Protein AF-A0A1V3IZK4-F1 (afdb_monomer_lite)

Organism: NCBI:txid1908263

Structure (mmCIF, N/CA/C/O backbone):
data_AF-A0A1V3IZK4-F1
#
_entry.id   AF-A0A1V3IZK4-F1
#
loop_
_atom_site.group_PDB
_atom_site.id
_atom_site.type_symbol
_atom_site.label_atom_id
_atom_site.label_alt_id
_atom_site.label_comp_id
_atom_site.label_asym_id
_atom_site.label_entity_id
_atom_site.label_seq_id
_atom_site.pdbx_PDB_ins_code
_atom_site.Cartn_x
_atom_site.Cartn_y
_atom_site.Cartn_z
_atom_site.occupancy
_atom_site.B_iso_or_equiv
_atom_site.auth_seq_id
_atom_site.auth_comp_id
_atom_site.auth_asym_id
_atom_site.auth_atom_id
_atom_site.pdbx_PDB_model_num
ATOM 1 N N . MET A 1 1 ? -5.338 -9.755 -71.623 1.00 40.00 1 MET A N 1
ATOM 2 C CA . MET A 1 1 ? -4.695 -8.478 -71.251 1.00 40.00 1 MET A CA 1
ATOM 3 C C . MET A 1 1 ? -3.927 -8.719 -69.964 1.00 40.00 1 MET A C 1
ATOM 5 O O . MET A 1 1 ? -4.535 -8.747 -68.907 1.00 40.00 1 MET A O 1
ATOM 9 N N . ASN A 1 2 ? -2.635 -9.034 -70.073 1.00 42.34 2 ASN A N 1
ATOM 10 C CA . ASN A 1 2 ? -1.772 -9.335 -68.930 1.00 42.34 2 ASN A CA 1
ATOM 11 C C . ASN A 1 2 ? -0.844 -8.130 -68.736 1.00 42.34 2 ASN A C 1
ATOM 13 O O . ASN A 1 2 ? 0.129 -7.985 -69.471 1.00 42.34 2 ASN A O 1
ATOM 17 N N . ASN A 1 3 ? -1.176 -7.242 -67.798 1.00 45.06 3 ASN A N 1
ATOM 18 C CA . ASN A 1 3 ? -0.281 -6.158 -67.398 1.00 45.06 3 ASN A CA 1
ATOM 19 C C . ASN A 1 3 ? 0.796 -6.745 -66.480 1.00 45.06 3 ASN A C 1
ATOM 21 O O . ASN A 1 3 ? 0.637 -6.797 -65.263 1.00 45.06 3 ASN A O 1
ATOM 25 N N . GLY A 1 4 ? 1.873 -7.243 -67.087 1.00 47.69 4 GLY A N 1
ATOM 26 C CA . GLY A 1 4 ? 3.086 -7.606 -66.368 1.00 47.69 4 GLY A CA 1
ATOM 27 C C . GLY A 1 4 ? 3.775 -6.337 -65.884 1.00 47.69 4 GLY A C 1
ATOM 28 O O . GLY A 1 4 ? 4.361 -5.612 -66.682 1.00 47.69 4 GLY A O 1
ATOM 29 N N . TYR A 1 5 ? 3.685 -6.052 -64.587 1.00 59.59 5 TYR A N 1
ATOM 30 C CA . TYR A 1 5 ? 4.496 -5.019 -63.954 1.00 59.59 5 TYR A CA 1
ATOM 31 C C . TYR A 1 5 ? 5.963 -5.456 -64.025 1.00 59.59 5 TYR A C 1
ATOM 33 O O . TYR A 1 5 ? 6.381 -6.382 -63.331 1.00 59.59 5 TYR A O 1
ATOM 41 N N . ILE A 1 6 ? 6.734 -4.820 -64.904 1.00 57.97 6 ILE A N 1
ATOM 42 C CA . ILE A 1 6 ? 8.183 -4.997 -64.971 1.00 57.97 6 ILE A CA 1
ATOM 43 C C . ILE A 1 6 ? 8.755 -4.244 -63.771 1.00 57.97 6 ILE A C 1
ATOM 45 O O . ILE A 1 6 ? 8.701 -3.019 -63.706 1.00 57.97 6 ILE A O 1
ATOM 49 N N . PHE A 1 7 ? 9.237 -4.990 -62.782 1.00 62.00 7 PHE A N 1
ATOM 50 C CA . PHE A 1 7 ? 9.922 -4.440 -61.620 1.00 62.00 7 PHE A CA 1
ATOM 51 C C . PHE A 1 7 ? 11.281 -3.887 -62.072 1.00 62.00 7 PHE A C 1
ATOM 53 O O . PHE A 1 7 ? 12.221 -4.649 -62.307 1.00 62.00 7 PHE A O 1
ATOM 60 N N . GLU A 1 8 ? 11.376 -2.569 -62.254 1.00 65.69 8 GLU A N 1
ATOM 61 C CA . GLU A 1 8 ? 12.635 -1.907 -62.591 1.00 65.69 8 GLU A CA 1
ATOM 62 C C . GLU A 1 8 ? 13.605 -1.973 -61.405 1.00 65.69 8 GLU A C 1
ATOM 64 O O . GLU A 1 8 ? 13.341 -1.487 -60.303 1.00 65.69 8 GLU A O 1
ATOM 69 N N . TRP A 1 9 ? 14.750 -2.610 -61.636 1.00 61.56 9 TRP A N 1
ATOM 70 C CA . TRP A 1 9 ? 15.767 -2.858 -60.623 1.00 61.56 9 TRP A CA 1
ATOM 71 C C . TRP A 1 9 ? 16.609 -1.594 -60.406 1.00 61.56 9 TRP A C 1
ATOM 73 O O . TRP A 1 9 ? 17.594 -1.367 -61.105 1.00 61.56 9 TRP A O 1
ATOM 83 N N . ASN A 1 10 ? 16.230 -0.752 -59.440 1.00 77.56 10 ASN A N 1
ATOM 84 C CA . ASN A 1 10 ? 17.061 0.377 -59.017 1.00 77.56 10 ASN A CA 1
ATOM 85 C C . ASN A 1 10 ? 17.920 -0.032 -57.801 1.00 77.56 10 ASN A C 1
ATOM 87 O O . ASN A 1 10 ? 17.400 -0.102 -56.681 1.00 77.56 10 ASN A O 1
ATOM 91 N N . PRO A 1 11 ? 19.225 -0.315 -57.985 1.00 75.19 11 PRO A N 1
ATOM 92 C CA . PRO A 1 11 ? 20.076 -0.850 -56.923 1.00 75.19 11 PRO A CA 1
ATOM 93 C C . PRO A 1 11 ? 20.157 0.095 -55.718 1.00 75.19 11 PRO A C 1
ATOM 95 O O . PRO A 1 11 ? 20.110 -0.363 -54.580 1.00 75.19 11 PRO A O 1
ATOM 98 N N . SER A 1 12 ? 20.183 1.410 -55.945 1.00 76.12 12 SER A N 1
ATOM 99 C CA . SER A 1 12 ? 20.260 2.425 -54.889 1.00 76.12 12 SER A CA 1
ATOM 100 C C . SER A 1 12 ? 19.027 2.422 -53.982 1.00 76.12 12 SER A C 1
ATOM 102 O O . SER A 1 12 ? 19.155 2.520 -52.763 1.00 76.12 12 SER A O 1
ATOM 104 N N . VAL A 1 13 ? 17.834 2.260 -54.565 1.00 83.25 13 VAL A N 1
ATOM 105 C CA . VAL A 1 13 ? 16.571 2.178 -53.813 1.00 83.25 13 VAL A CA 1
ATOM 106 C C . VAL A 1 13 ? 16.543 0.899 -52.977 1.00 83.25 13 VAL A C 1
ATOM 108 O O . VAL A 1 13 ? 16.237 0.959 -51.790 1.00 83.25 13 VAL A O 1
ATOM 111 N N . ASN A 1 14 ? 16.974 -0.232 -53.544 1.00 84.19 14 ASN A N 1
ATOM 112 C CA . ASN A 1 14 ? 17.029 -1.510 -52.832 1.00 84.19 14 ASN A CA 1
ATOM 113 C C . ASN A 1 14 ? 17.999 -1.485 -51.639 1.00 84.19 14 ASN A C 1
ATOM 115 O O . ASN A 1 14 ? 17.658 -1.996 -50.573 1.00 84.19 14 ASN A O 1
ATOM 119 N N . TYR A 1 15 ? 19.175 -0.856 -51.771 1.00 89.88 15 TYR A N 1
ATOM 120 C CA . TYR A 1 15 ? 20.112 -0.702 -50.650 1.00 89.88 15 TYR A CA 1
ATOM 121 C C . TYR A 1 15 ? 19.519 0.131 -49.510 1.00 89.88 15 TYR A C 1
ATOM 123 O O . TYR A 1 15 ? 19.624 -0.257 -48.346 1.00 89.88 15 TYR A O 1
ATOM 131 N N . ILE A 1 16 ? 18.852 1.242 -49.834 1.00 90.94 16 ILE A N 1
ATOM 132 C CA . ILE A 1 16 ? 18.185 2.090 -48.838 1.00 90.94 16 ILE A CA 1
ATOM 133 C C . ILE A 1 16 ? 17.070 1.308 -48.137 1.00 90.94 16 ILE A C 1
ATOM 135 O O . ILE A 1 16 ? 16.998 1.303 -46.908 1.00 90.94 16 ILE A O 1
ATOM 139 N N . THR A 1 17 ? 16.236 0.592 -48.894 1.00 90.38 17 THR A N 1
ATOM 140 C CA . THR A 1 17 ? 15.165 -0.242 -48.338 1.00 90.38 17 THR A CA 1
ATOM 141 C C . THR A 1 17 ? 15.714 -1.332 -47.418 1.00 90.38 17 THR A C 1
ATOM 143 O O . THR A 1 17 ? 15.156 -1.561 -46.348 1.00 90.38 17 THR A O 1
ATOM 146 N N . LEU A 1 18 ? 16.837 -1.961 -47.769 1.00 92.56 18 LEU A N 1
ATOM 147 C CA . LEU A 1 18 ? 17.457 -3.013 -46.963 1.00 92.56 18 LEU A CA 1
ATOM 148 C C . LEU A 1 18 ? 18.044 -2.462 -45.653 1.00 92.56 18 LEU A C 1
ATOM 150 O O . LEU A 1 18 ? 17.867 -3.075 -44.599 1.00 92.56 18 LEU A O 1
ATOM 154 N N . ILE A 1 19 ? 18.662 -1.275 -45.686 1.00 94.06 19 ILE A N 1
ATOM 155 C CA . ILE A 1 19 ? 19.121 -0.563 -44.481 1.00 94.06 19 ILE A CA 1
ATOM 156 C C . ILE A 1 19 ? 17.935 -0.223 -43.573 1.00 94.06 19 ILE A C 1
ATOM 158 O O . ILE A 1 19 ? 17.992 -0.488 -42.374 1.00 94.06 19 ILE A O 1
ATOM 162 N N . ILE A 1 20 ? 16.846 0.311 -44.133 1.00 94.31 20 ILE A N 1
ATOM 163 C CA . ILE A 1 20 ? 15.640 0.667 -43.372 1.00 94.31 20 ILE A CA 1
ATOM 164 C C . ILE A 1 20 ? 15.013 -0.574 -42.732 1.00 94.31 20 ILE A C 1
ATOM 166 O O . ILE A 1 20 ? 14.709 -0.557 -41.542 1.00 94.31 20 ILE A O 1
ATOM 170 N N . ILE A 1 21 ? 14.862 -1.666 -43.486 1.00 94.69 21 ILE A N 1
ATOM 171 C CA . ILE A 1 21 ? 14.324 -2.930 -42.966 1.00 94.69 21 ILE A CA 1
ATOM 172 C C . ILE A 1 21 ? 15.222 -3.482 -41.856 1.00 94.69 21 ILE A C 1
ATOM 174 O O . ILE A 1 21 ? 14.714 -3.915 -40.827 1.00 94.69 21 ILE A O 1
ATOM 178 N N . SER A 1 22 ? 16.544 -3.411 -42.014 1.00 92.75 22 SER A N 1
ATOM 179 C CA . SER A 1 22 ? 17.496 -3.865 -40.991 1.00 92.75 22 SER A CA 1
ATOM 180 C C . SER A 1 22 ? 17.403 -3.023 -39.715 1.00 92.75 22 SER A C 1
ATOM 182 O O . SER A 1 22 ? 17.421 -3.563 -38.611 1.00 92.75 22 SER A O 1
ATOM 184 N N . LEU A 1 23 ? 17.236 -1.704 -39.854 1.00 92.12 23 LEU A N 1
ATOM 185 C CA . LEU A 1 23 ? 17.057 -0.786 -38.731 1.00 92.12 23 LEU A CA 1
ATOM 186 C C . LEU A 1 23 ? 15.730 -1.041 -37.999 1.00 92.12 23 LEU A C 1
ATOM 188 O O . LEU A 1 23 ? 15.693 -1.070 -36.770 1.00 92.12 23 LEU A O 1
ATOM 192 N N . LEU A 1 24 ? 14.648 -1.274 -38.746 1.00 91.00 24 LEU A N 1
ATOM 193 C CA . LEU A 1 24 ? 13.341 -1.624 -38.191 1.00 91.00 24 LEU A CA 1
ATOM 194 C C . LEU A 1 24 ? 13.390 -2.971 -37.467 1.00 91.00 24 LEU A C 1
ATOM 196 O O . LEU A 1 24 ? 12.919 -3.068 -36.338 1.00 91.00 24 LEU A O 1
ATOM 200 N N . LEU A 1 25 ? 14.013 -3.989 -38.066 1.00 90.94 25 LEU A N 1
ATOM 201 C CA . LEU A 1 25 ? 14.205 -5.294 -37.433 1.00 90.94 25 LEU A CA 1
ATOM 202 C C . LEU A 1 25 ? 15.029 -5.184 -36.152 1.00 90.94 25 LEU A C 1
ATOM 204 O O . LEU A 1 25 ? 14.682 -5.825 -35.166 1.00 90.94 25 LEU A O 1
ATOM 208 N N . PHE A 1 26 ? 16.070 -4.352 -36.124 1.00 88.56 26 PHE A N 1
ATOM 209 C CA . PHE A 1 26 ? 16.822 -4.069 -34.902 1.00 88.56 26 PHE A CA 1
ATOM 210 C C . PHE A 1 26 ? 15.944 -3.416 -33.823 1.00 88.56 26 PHE A C 1
ATOM 212 O O . PHE A 1 26 ? 15.953 -3.858 -32.674 1.00 88.56 26 PHE A O 1
ATOM 219 N N . LEU A 1 27 ? 15.143 -2.408 -34.183 1.00 85.25 27 LEU A N 1
ATOM 220 C CA . LEU A 1 27 ? 14.235 -1.732 -33.250 1.00 85.25 27 LEU A CA 1
ATOM 221 C C . LEU A 1 27 ? 13.160 -2.679 -32.694 1.00 85.25 27 LEU A C 1
ATOM 223 O O . LEU A 1 27 ? 12.912 -2.660 -31.490 1.00 85.25 27 LEU A O 1
ATOM 227 N N . PHE A 1 28 ? 12.577 -3.540 -33.534 1.00 84.25 28 PHE A N 1
ATOM 228 C CA . PHE A 1 28 ? 11.590 -4.539 -33.114 1.00 84.25 28 PHE A CA 1
ATOM 229 C C . PHE A 1 28 ? 12.214 -5.695 -32.322 1.00 84.25 28 PHE A C 1
ATOM 231 O O . PHE A 1 28 ? 11.617 -6.154 -31.352 1.00 84.25 28 PHE A O 1
ATOM 238 N N . SER A 1 29 ? 13.430 -6.130 -32.671 1.00 83.31 29 SER A N 1
ATOM 239 C CA . SER A 1 29 ? 14.155 -7.188 -31.945 1.00 83.31 29 SER A CA 1
ATOM 240 C C . SER A 1 29 ? 14.603 -6.731 -30.559 1.00 83.31 29 SER A C 1
ATOM 242 O O . SER A 1 29 ? 14.674 -7.535 -29.635 1.00 83.31 29 SER A O 1
ATOM 244 N N . ARG A 1 30 ? 14.861 -5.427 -30.382 1.00 79.06 30 ARG A N 1
ATOM 245 C CA . ARG A 1 30 ? 15.096 -4.825 -29.062 1.00 79.06 30 ARG A CA 1
ATOM 246 C C . ARG A 1 30 ? 13.857 -4.911 -28.154 1.00 79.06 30 ARG A C 1
ATOM 248 O O . ARG A 1 30 ? 13.971 -4.739 -26.942 1.00 79.06 30 ARG A O 1
ATOM 255 N N . GLY A 1 31 ? 12.679 -5.174 -28.723 1.00 72.56 31 GLY A N 1
ATOM 256 C CA . GLY A 1 31 ? 11.420 -5.300 -28.004 1.00 72.56 31 GLY A CA 1
ATOM 257 C C . GLY A 1 31 ? 10.903 -3.938 -27.558 1.00 72.56 31 GLY A C 1
ATOM 258 O O . GLY A 1 31 ? 10.187 -3.268 -28.296 1.00 72.56 31 GLY A O 1
ATOM 259 N N . THR A 1 32 ? 11.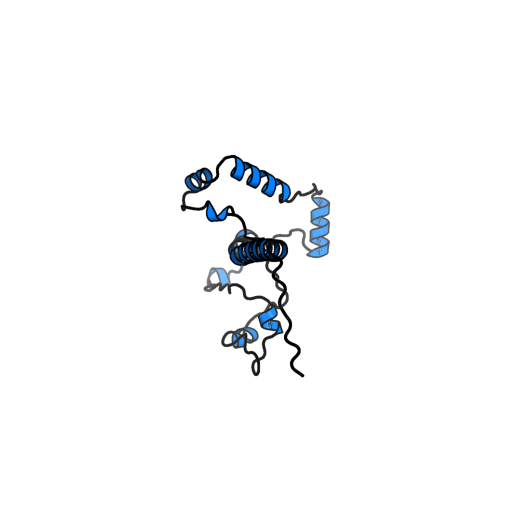267 -3.509 -26.350 1.00 71.44 32 THR A N 1
ATOM 260 C CA . THR A 1 32 ? 10.794 -2.241 -25.786 1.00 71.44 32 THR A CA 1
ATOM 261 C C . THR A 1 32 ? 11.896 -1.183 -25.796 1.00 71.44 32 THR A C 1
ATOM 263 O O . THR A 1 32 ? 13.013 -1.400 -25.327 1.00 71.44 32 THR A O 1
ATOM 266 N N . LEU A 1 33 ? 11.585 0.012 -26.306 1.00 65.38 33 LEU A N 1
ATOM 267 C CA . LEU A 1 33 ? 12.486 1.173 -26.225 1.00 65.38 33 LEU A CA 1
ATOM 268 C C . LEU A 1 33 ? 12.628 1.700 -24.788 1.00 65.38 33 LEU A C 1
ATOM 270 O O . LEU A 1 33 ? 13.515 2.501 -24.504 1.00 65.38 33 LEU A O 1
ATOM 274 N N . ARG A 1 34 ? 11.754 1.232 -23.892 1.00 58.34 34 ARG A N 1
ATOM 275 C CA . ARG A 1 34 ? 11.647 1.624 -22.491 1.00 58.34 34 ARG A CA 1
ATOM 276 C C . ARG A 1 34 ? 11.916 0.418 -21.589 1.00 58.34 34 ARG A C 1
ATOM 278 O O . ARG A 1 34 ? 11.086 0.084 -20.752 1.00 58.34 34 ARG A O 1
ATOM 285 N N . SER A 1 35 ? 13.027 -0.295 -21.801 1.00 60.28 35 SER A N 1
ATOM 286 C CA . SER A 1 35 ? 13.421 -1.321 -20.833 1.00 60.28 35 SER A CA 1
ATOM 287 C C . SER A 1 35 ? 13.797 -0.566 -19.571 1.00 60.28 35 SER A C 1
ATOM 289 O O . SER A 1 35 ? 14.655 0.317 -19.654 1.00 60.28 35 SER A O 1
ATOM 291 N N . GLU A 1 36 ? 13.155 -0.867 -18.446 1.00 63.25 36 GLU A N 1
ATOM 292 C CA . GLU A 1 36 ? 13.612 -0.407 -17.136 1.00 63.25 36 GLU A CA 1
ATOM 293 C C . GLU A 1 36 ? 15.119 -0.725 -17.059 1.00 63.25 36 GLU A C 1
ATOM 295 O O . GLU A 1 36 ? 15.488 -1.903 -17.097 1.00 63.25 36 GLU A O 1
ATOM 300 N N . PRO A 1 37 ? 16.020 0.278 -17.079 1.00 61.38 37 PRO A N 1
ATOM 301 C CA . PRO A 1 37 ? 17.445 0.010 -16.917 1.00 61.38 37 PRO A CA 1
ATOM 302 C C . PRO A 1 37 ? 17.645 -0.706 -15.579 1.00 61.38 37 PRO A C 1
ATOM 304 O O . PRO A 1 37 ? 16.786 -0.577 -14.707 1.00 61.38 37 PRO A O 1
ATOM 307 N N . LEU A 1 38 ? 18.748 -1.448 -15.395 1.00 65.25 38 LEU A N 1
ATOM 308 C CA . LEU A 1 38 ? 19.022 -2.131 -14.124 1.00 65.25 38 LEU A CA 1
ATOM 309 C C . LEU A 1 38 ? 18.826 -1.161 -12.945 1.00 65.25 38 LEU A C 1
ATOM 311 O O . LEU A 1 38 ? 19.664 -0.309 -12.653 1.00 65.25 38 LEU A O 1
ATOM 315 N N . GLY A 1 39 ? 17.669 -1.282 -12.298 1.00 70.50 39 GLY A N 1
ATOM 316 C CA . GLY A 1 39 ? 17.306 -0.521 -11.118 1.00 70.50 39 GLY A CA 1
ATOM 317 C C . GLY A 1 39 ? 18.043 -1.028 -9.886 1.00 70.50 39 GLY A C 1
ATOM 318 O O . GLY A 1 39 ? 18.708 -2.063 -9.912 1.00 70.50 39 GLY A O 1
ATOM 319 N N . ARG A 1 40 ? 17.869 -0.319 -8.773 1.00 78.25 40 ARG A N 1
ATOM 320 C CA . ARG A 1 40 ? 18.517 -0.624 -7.486 1.00 78.25 40 ARG A CA 1
ATOM 321 C C . ARG A 1 40 ? 18.284 -2.047 -6.997 1.00 78.25 40 ARG A C 1
ATOM 323 O O . ARG A 1 40 ? 19.180 -2.633 -6.401 1.00 78.25 40 ARG A O 1
ATOM 330 N N . ASN A 1 41 ? 17.114 -2.607 -7.288 1.00 81.50 41 ASN A N 1
ATOM 331 C CA . ASN A 1 41 ? 16.769 -3.973 -6.899 1.00 81.50 41 ASN A CA 1
ATOM 332 C C . ASN A 1 41 ? 17.713 -5.005 -7.536 1.00 81.50 41 ASN A C 1
ATOM 334 O O . ASN A 1 41 ? 18.002 -6.018 -6.921 1.00 81.50 41 ASN A O 1
ATOM 338 N N . HIS A 1 42 ? 18.277 -4.720 -8.714 1.00 84.25 42 HIS A N 1
ATOM 339 C CA . HIS A 1 42 ? 19.247 -5.605 -9.367 1.00 84.25 42 HIS A CA 1
ATOM 340 C C . HIS A 1 42 ? 20.658 -5.507 -8.768 1.00 84.25 42 HIS A C 1
ATOM 342 O O . HIS A 1 42 ? 21.501 -6.349 -9.057 1.00 84.25 42 HIS A O 1
ATOM 348 N N . ALA A 1 43 ? 20.927 -4.494 -7.938 1.00 86.00 43 ALA A N 1
ATOM 349 C CA . ALA A 1 43 ? 22.160 -4.404 -7.158 1.00 86.00 43 ALA A CA 1
ATOM 350 C C . ALA A 1 43 ? 22.051 -5.102 -5.790 1.00 86.00 43 ALA A C 1
ATOM 352 O O . ALA A 1 43 ? 23.026 -5.136 -5.040 1.00 86.00 43 ALA A O 1
ATOM 353 N N . GLN A 1 44 ? 20.885 -5.671 -5.459 1.00 87.38 44 GLN A N 1
ATOM 354 C CA . GLN A 1 44 ? 20.711 -6.523 -4.287 1.00 87.38 44 GLN A CA 1
ATOM 355 C C . GLN A 1 44 ? 21.067 -7.964 -4.657 1.00 87.38 44 GLN A C 1
ATOM 357 O O . GLN A 1 44 ? 20.245 -8.708 -5.182 1.00 87.38 44 GLN A O 1
ATOM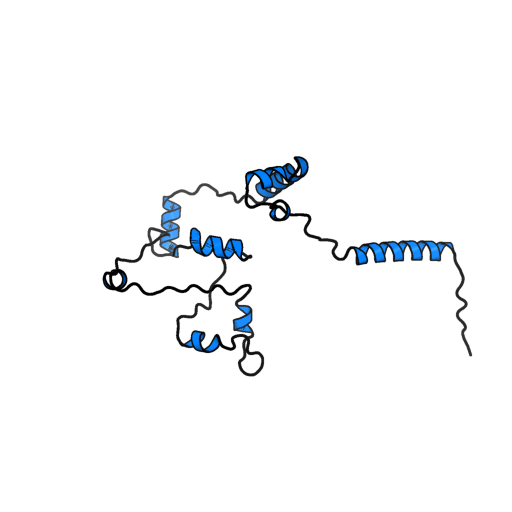 362 N N . VAL A 1 45 ? 22.322 -8.338 -4.415 1.00 89.75 45 VAL A N 1
ATOM 363 C CA . VAL A 1 45 ? 22.872 -9.662 -4.758 1.00 89.75 45 VAL A CA 1
ATOM 364 C C . VAL A 1 45 ? 23.030 -10.573 -3.538 1.00 89.75 45 VAL A C 1
ATOM 366 O O . VAL A 1 45 ? 23.360 -11.747 -3.678 1.00 89.75 45 VAL A O 1
ATOM 369 N N . SER A 1 46 ? 22.833 -10.034 -2.333 1.00 90.75 46 SER A N 1
ATOM 370 C CA . SER A 1 46 ? 22.995 -10.727 -1.054 1.00 90.75 46 SER A CA 1
ATOM 371 C C . SER A 1 46 ? 22.058 -10.136 0.003 1.00 90.75 46 SER A C 1
ATOM 373 O O . SER A 1 46 ? 21.641 -8.986 -0.110 1.00 90.75 46 SER A O 1
ATOM 375 N N . ASP A 1 47 ? 21.796 -10.866 1.086 1.00 89.94 47 ASP A N 1
ATOM 376 C CA . ASP A 1 47 ? 21.125 -10.322 2.277 1.00 89.94 47 ASP A CA 1
ATOM 377 C C . ASP A 1 47 ? 21.988 -9.277 3.010 1.00 89.94 47 ASP A C 1
ATOM 379 O O . ASP A 1 47 ? 21.498 -8.471 3.804 1.00 89.94 47 ASP A O 1
ATOM 383 N N . ASN A 1 48 ? 23.300 -9.256 2.748 1.00 91.62 48 ASN A N 1
ATOM 384 C CA . ASN A 1 48 ? 24.204 -8.305 3.373 1.00 91.62 48 ASN A CA 1
ATOM 385 C C . ASN A 1 48 ? 24.146 -6.929 2.685 1.00 91.62 48 ASN A C 1
ATOM 387 O O . ASN A 1 48 ? 24.597 -6.741 1.552 1.00 91.62 48 ASN A O 1
ATOM 391 N N . THR A 1 49 ? 23.670 -5.926 3.426 1.00 88.69 49 THR A N 1
ATOM 392 C CA . THR A 1 49 ? 23.528 -4.550 2.926 1.00 88.69 49 THR A CA 1
ATOM 393 C C . THR A 1 49 ? 24.849 -3.884 2.538 1.00 88.69 49 THR A C 1
ATOM 395 O O . THR A 1 49 ? 24.853 -3.039 1.645 1.00 88.69 49 THR A O 1
ATOM 398 N N . ILE A 1 50 ? 25.970 -4.243 3.173 1.00 91.44 50 ILE A N 1
ATOM 399 C CA . ILE A 1 50 ? 27.292 -3.693 2.846 1.00 91.44 50 ILE A CA 1
ATOM 400 C C . ILE A 1 50 ? 27.728 -4.197 1.472 1.00 91.44 50 ILE A C 1
ATOM 402 O O . ILE A 1 50 ? 28.143 -3.391 0.642 1.00 91.44 50 ILE A O 1
ATOM 406 N N . ILE A 1 51 ? 27.564 -5.498 1.207 1.00 90.06 51 ILE A N 1
ATOM 407 C CA . ILE A 1 51 ? 27.901 -6.101 -0.091 1.00 90.06 51 ILE A CA 1
ATOM 408 C C . ILE A 1 51 ? 27.089 -5.430 -1.202 1.00 90.06 51 ILE A C 1
ATOM 410 O O . ILE A 1 51 ? 27.664 -4.957 -2.178 1.00 90.06 51 ILE A O 1
ATOM 414 N N . ASN A 1 52 ? 25.775 -5.282 -1.018 1.00 90.12 52 ASN A N 1
ATOM 415 C CA . ASN A 1 52 ? 24.901 -4.643 -2.010 1.00 90.12 52 ASN A CA 1
ATOM 416 C C . ASN A 1 52 ? 25.287 -3.183 -2.299 1.00 90.12 52 ASN A C 1
ATOM 418 O O . ASN A 1 52 ? 25.199 -2.724 -3.436 1.00 90.12 52 ASN A O 1
ATOM 422 N N . LYS A 1 53 ? 25.751 -2.441 -1.284 1.00 88.88 53 LYS A N 1
ATOM 423 C CA . LYS A 1 53 ? 26.212 -1.052 -1.448 1.00 88.88 53 LYS A CA 1
ATOM 424 C C . LYS A 1 53 ? 27.524 -0.936 -2.229 1.00 88.88 53 LYS A C 1
ATOM 426 O O . LYS A 1 53 ? 27.798 0.140 -2.749 1.00 88.88 53 LYS A O 1
ATOM 431 N N . MET A 1 54 ? 28.310 -2.009 -2.325 1.00 90.75 54 MET A N 1
ATOM 432 C CA . MET A 1 54 ? 29.549 -2.052 -3.112 1.00 90.75 54 MET A CA 1
ATOM 433 C C . MET A 1 54 ? 29.324 -2.428 -4.585 1.00 90.75 54 MET A C 1
ATOM 435 O O . MET A 1 54 ? 30.229 -2.258 -5.395 1.00 90.75 54 MET A O 1
ATOM 439 N N . VAL A 1 55 ? 28.135 -2.927 -4.943 1.00 91.88 55 VAL A N 1
ATOM 440 C CA . VAL A 1 55 ? 27.794 -3.332 -6.317 1.00 91.88 55 VAL A CA 1
ATOM 441 C C . VAL A 1 55 ? 27.761 -2.157 -7.313 1.00 91.88 55 VAL A C 1
ATOM 443 O O . VAL A 1 55 ? 28.356 -2.286 -8.386 1.00 91.88 55 VAL A O 1
ATOM 446 N N . PRO A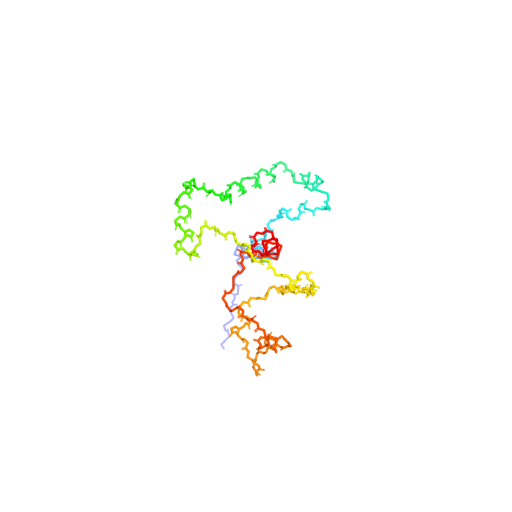 1 56 ? 27.089 -1.016 -7.045 1.00 90.69 56 PRO A N 1
ATOM 447 C CA . PRO A 1 56 ? 27.079 0.094 -7.993 1.00 90.69 56 PRO A CA 1
ATOM 448 C C . PRO A 1 56 ? 28.434 0.813 -8.032 1.00 90.69 56 PRO A C 1
ATOM 450 O O . PRO A 1 56 ? 29.008 1.161 -7.002 1.00 90.69 56 PRO A O 1
ATOM 453 N N . ASN A 1 57 ? 28.918 1.122 -9.237 1.00 91.25 57 ASN A N 1
ATOM 454 C CA . ASN A 1 57 ? 30.056 2.028 -9.404 1.00 91.25 57 ASN A CA 1
ATOM 455 C C . ASN A 1 57 ? 29.662 3.491 -9.106 1.00 91.25 57 ASN A C 1
ATOM 457 O O . ASN A 1 57 ? 28.479 3.832 -9.019 1.00 91.25 57 ASN A O 1
ATOM 461 N N . GLY A 1 58 ? 30.658 4.377 -8.994 1.00 91.50 58 GLY A N 1
ATOM 462 C CA . GLY A 1 58 ? 30.441 5.779 -8.615 1.00 91.50 58 GLY A CA 1
ATOM 463 C C . GLY A 1 58 ? 29.481 6.555 -9.528 1.00 91.50 58 GLY A C 1
ATOM 464 O O . GLY A 1 58 ? 28.702 7.367 -9.035 1.00 91.50 58 GLY A O 1
ATOM 465 N N . ILE A 1 59 ? 29.475 6.279 -10.836 1.00 91.44 59 ILE A N 1
ATOM 466 C CA . ILE A 1 59 ? 28.589 6.958 -11.797 1.00 91.44 59 ILE A CA 1
ATOM 467 C C . ILE A 1 59 ? 27.132 6.550 -11.553 1.00 91.44 59 ILE A C 1
ATOM 469 O O . ILE A 1 59 ? 26.258 7.413 -11.453 1.00 91.44 59 ILE A O 1
ATOM 473 N N . ILE A 1 60 ? 26.875 5.246 -11.401 1.00 89.50 60 ILE A N 1
ATOM 474 C CA . ILE A 1 60 ? 25.536 4.717 -11.105 1.00 89.50 60 ILE A CA 1
ATOM 475 C C . ILE A 1 60 ? 25.051 5.247 -9.753 1.00 89.50 60 ILE A C 1
ATOM 477 O O . ILE A 1 60 ? 23.929 5.744 -9.652 1.00 89.50 60 ILE A O 1
ATOM 481 N N . ALA A 1 61 ? 25.908 5.215 -8.728 1.00 90.50 61 ALA A N 1
ATOM 482 C CA . ALA A 1 61 ? 25.583 5.731 -7.402 1.00 90.50 61 ALA A CA 1
ATOM 483 C C . ALA A 1 61 ? 25.234 7.232 -7.428 1.00 90.50 61 ALA A C 1
ATOM 485 O O . ALA A 1 61 ? 24.273 7.658 -6.788 1.00 90.50 61 ALA A O 1
ATOM 486 N N . MET A 1 62 ? 25.962 8.035 -8.211 1.00 92.25 62 MET A N 1
ATOM 487 C CA . MET A 1 62 ? 25.694 9.467 -8.370 1.00 92.25 62 MET A CA 1
ATOM 488 C C . MET A 1 62 ? 24.376 9.730 -9.110 1.00 92.25 62 MET A C 1
ATOM 490 O O . MET A 1 62 ? 23.580 10.560 -8.671 1.00 92.25 62 MET A O 1
ATOM 494 N N . GLN A 1 63 ? 24.099 8.993 -10.191 1.00 90.88 63 GLN A N 1
ATOM 495 C CA . GLN A 1 63 ? 22.817 9.067 -10.901 1.00 90.88 63 GLN A CA 1
ATOM 496 C C . GLN A 1 63 ? 21.645 8.749 -9.960 1.00 90.8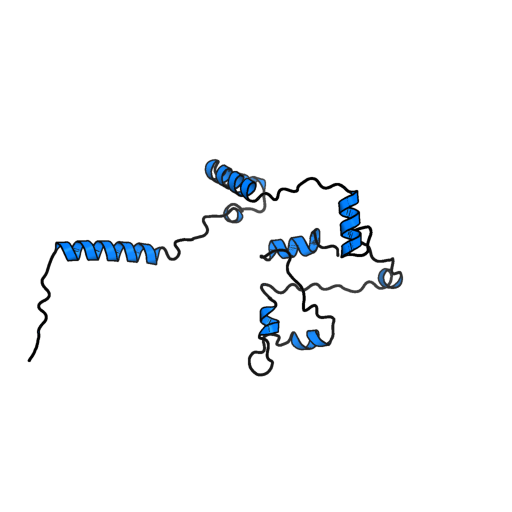8 63 GLN A C 1
ATOM 498 O O . GLN A 1 63 ? 20.638 9.459 -9.935 1.00 90.88 63 GLN A O 1
ATOM 503 N N . TRP A 1 64 ? 21.790 7.689 -9.169 1.00 90.06 64 TRP A N 1
ATOM 504 C CA . TRP A 1 64 ? 20.833 7.275 -8.153 1.00 90.06 64 TRP A CA 1
ATOM 505 C C . TRP A 1 64 ? 20.602 8.360 -7.098 1.00 90.06 64 TRP A C 1
ATOM 507 O O . TRP A 1 64 ? 19.446 8.679 -6.824 1.00 90.06 64 TRP A O 1
ATOM 517 N N . ALA A 1 65 ? 21.661 8.981 -6.575 1.00 90.25 65 ALA A N 1
ATOM 518 C CA . ALA A 1 65 ? 21.553 10.065 -5.601 1.00 90.25 65 ALA A CA 1
ATOM 519 C C . ALA A 1 65 ? 20.803 11.292 -6.153 1.00 90.25 65 ALA A C 1
ATOM 521 O O . ALA A 1 65 ? 19.955 11.862 -5.466 1.00 90.25 65 ALA A O 1
ATOM 522 N N . PHE A 1 66 ? 21.057 11.688 -7.405 1.00 92.25 66 PHE A N 1
ATOM 523 C CA . PHE A 1 66 ? 20.312 12.786 -8.029 1.00 92.25 66 PHE A CA 1
ATOM 524 C C . PHE A 1 66 ? 18.844 12.443 -8.273 1.00 92.25 66 PHE A C 1
ATOM 526 O O . PHE A 1 66 ? 17.980 13.302 -8.094 1.00 92.25 66 PHE A O 1
ATOM 533 N N . SER A 1 67 ? 18.557 11.198 -8.660 1.00 88.88 67 SER A N 1
ATOM 534 C CA . SER A 1 67 ? 17.183 10.720 -8.804 1.00 88.88 67 SER A CA 1
ATOM 535 C C . SER A 1 67 ? 16.429 10.791 -7.475 1.00 88.88 67 SER A C 1
ATOM 537 O O . SER A 1 67 ? 15.317 11.311 -7.451 1.00 88.88 67 SER A O 1
ATOM 539 N N . ASP A 1 68 ? 17.040 10.346 -6.374 1.00 88.12 68 ASP A N 1
ATOM 540 C CA . ASP A 1 68 ? 16.419 10.407 -5.042 1.00 88.12 68 ASP A CA 1
ATOM 541 C C . ASP A 1 68 ? 16.195 11.841 -4.594 1.00 88.12 68 ASP A C 1
ATOM 543 O O . ASP A 1 68 ? 15.104 12.180 -4.152 1.00 88.12 68 ASP A O 1
ATOM 547 N N . LYS A 1 69 ? 17.194 12.711 -4.772 1.00 90.19 69 LYS A N 1
ATOM 548 C CA . LYS A 1 69 ? 17.060 14.130 -4.438 1.00 90.19 69 LYS A CA 1
ATOM 549 C C . LYS A 1 69 ? 15.897 14.780 -5.190 1.00 90.19 69 LYS A C 1
ATOM 551 O O . LYS A 1 69 ? 15.211 15.629 -4.634 1.00 90.19 69 LYS A O 1
ATOM 556 N N . LYS A 1 70 ? 15.665 14.389 -6.447 1.00 89.06 70 LYS A N 1
ATOM 557 C CA . LYS A 1 70 ? 14.535 14.881 -7.246 1.00 89.06 70 LYS A CA 1
ATOM 558 C C . LYS A 1 70 ? 13.186 14.331 -6.766 1.00 89.06 70 LYS A C 1
ATOM 560 O O . LYS A 1 70 ? 12.181 15.015 -6.914 1.00 89.06 70 LYS A O 1
ATOM 565 N N . GLN A 1 71 ? 13.160 13.109 -6.240 1.00 86.00 71 GLN A N 1
ATOM 566 C CA . GLN A 1 71 ? 11.953 12.454 -5.719 1.00 86.00 71 GLN A CA 1
ATOM 567 C C . GLN A 1 71 ? 11.704 12.744 -4.233 1.00 86.00 71 GLN A C 1
ATOM 569 O O . GLN A 1 71 ? 10.689 12.318 -3.687 1.00 86.00 71 GLN A O 1
ATOM 574 N N . GLN A 1 72 ? 12.621 13.449 -3.570 1.00 86.44 72 GLN A N 1
ATOM 575 C CA . GLN A 1 72 ? 12.513 13.766 -2.159 1.00 86.44 72 GLN A CA 1
ATOM 576 C C . GLN A 1 72 ? 11.284 14.643 -1.913 1.00 86.44 72 GLN A C 1
ATOM 578 O O . GLN A 1 72 ? 11.162 15.741 -2.453 1.00 86.44 72 GLN A O 1
ATOM 583 N N . ILE A 1 73 ? 10.392 14.158 -1.053 1.00 83.19 73 ILE A N 1
ATOM 584 C CA . ILE A 1 73 ? 9.258 14.935 -0.565 1.00 83.19 73 ILE A CA 1
ATOM 585 C C . ILE A 1 73 ? 9.809 16.036 0.348 1.00 83.19 73 ILE A C 1
ATOM 587 O O . ILE A 1 73 ? 10.544 15.758 1.299 1.00 83.19 73 ILE A O 1
ATOM 591 N N . SER A 1 74 ? 9.478 17.289 0.047 1.00 85.50 74 SER A N 1
ATOM 592 C CA . SER A 1 74 ? 9.756 18.431 0.914 1.00 85.50 74 SER A CA 1
ATOM 593 C C . SER A 1 74 ? 8.497 18.799 1.683 1.00 85.50 74 SER A C 1
ATOM 595 O O . SER A 1 74 ? 7.446 19.008 1.078 1.00 85.50 74 SER A O 1
ATOM 597 N N . PHE A 1 75 ? 8.617 18.921 2.998 1.00 83.94 75 PHE A N 1
ATOM 598 C CA . PHE A 1 75 ? 7.556 19.459 3.837 1.00 83.94 75 PHE A CA 1
ATOM 599 C C . PHE A 1 75 ? 7.877 20.911 4.162 1.00 83.94 75 PHE A C 1
ATOM 601 O O . PHE A 1 75 ? 8.999 21.227 4.562 1.00 83.94 75 PHE A O 1
ATOM 608 N N . GLU A 1 76 ? 6.897 21.786 3.980 1.00 87.50 76 GLU A N 1
ATOM 609 C CA . GLU A 1 76 ? 6.978 23.139 4.513 1.00 87.50 76 GLU A CA 1
ATOM 610 C C . GLU A 1 76 ? 6.727 23.094 6.020 1.00 87.50 76 GLU A C 1
ATOM 612 O O . GLU A 1 76 ? 5.969 22.255 6.516 1.00 87.50 76 GLU A O 1
ATOM 617 N N . TYR A 1 77 ? 7.404 23.971 6.758 1.00 88.25 77 TYR A N 1
ATOM 618 C CA . TYR A 1 77 ? 7.144 24.108 8.182 1.00 88.25 77 TYR A CA 1
ATOM 619 C C . TYR A 1 77 ? 5.718 24.631 8.384 1.00 88.25 77 TYR A C 1
ATOM 621 O O . TYR A 1 77 ? 5.318 25.612 7.759 1.00 88.25 77 TYR A O 1
ATOM 629 N N . VAL A 1 78 ? 4.968 23.977 9.268 1.00 86.12 78 VAL A N 1
ATOM 630 C CA . VAL A 1 78 ? 3.609 24.368 9.650 1.00 86.12 78 VAL A CA 1
ATOM 631 C C . VAL A 1 78 ? 3.563 24.484 11.166 1.00 86.12 78 VAL A C 1
ATOM 633 O O . VAL A 1 78 ? 4.083 23.615 11.869 1.00 86.12 78 VAL A O 1
ATOM 636 N N . GLU A 1 79 ? 2.931 25.545 11.666 1.00 93.44 79 GLU A N 1
ATOM 637 C CA . GLU A 1 79 ? 2.753 25.738 13.103 1.00 93.44 79 GLU A CA 1
ATOM 638 C C . GLU A 1 79 ? 1.871 24.644 13.710 1.00 93.44 79 GLU A C 1
ATOM 640 O O . GLU A 1 79 ? 0.892 24.169 13.119 1.00 93.44 79 GLU A O 1
ATOM 645 N N . LYS A 1 80 ? 2.207 24.247 14.938 1.00 89.88 80 LYS A N 1
ATOM 646 C CA . LYS A 1 80 ? 1.531 23.142 15.623 1.00 89.88 80 LYS A CA 1
ATOM 647 C C . LYS A 1 80 ? 0.050 23.439 15.861 1.00 89.88 80 LYS A C 1
ATOM 649 O O . LYS A 1 80 ? -0.779 22.538 15.719 1.00 89.88 80 LYS A O 1
ATOM 654 N N . GLU A 1 81 ? -0.295 24.676 16.217 1.00 91.38 81 GLU A N 1
ATOM 655 C CA . GLU A 1 81 ? -1.680 25.079 16.472 1.00 91.38 81 GLU A CA 1
ATOM 656 C C . GLU A 1 81 ? -2.560 24.905 15.232 1.00 91.38 81 GLU A C 1
ATOM 658 O O . GLU A 1 81 ? -3.709 24.476 15.346 1.00 91.38 81 GLU A O 1
ATOM 663 N N . ASP A 1 82 ? -2.026 25.198 14.047 1.00 92.00 82 ASP A N 1
ATOM 664 C CA . ASP A 1 82 ? -2.762 25.060 12.792 1.00 92.00 82 ASP A CA 1
ATOM 665 C C . ASP A 1 82 ? -2.971 23.590 12.426 1.00 92.00 82 ASP A C 1
ATOM 667 O O . ASP A 1 82 ? -4.074 23.206 12.026 1.00 92.00 82 ASP A O 1
ATOM 671 N N . GLY A 1 83 ? -1.972 22.742 12.688 1.00 89.56 83 GLY A N 1
ATOM 672 C CA . GLY A 1 83 ? -2.124 21.291 12.609 1.00 89.56 83 GLY A CA 1
ATOM 673 C C . GLY A 1 83 ? -3.269 20.780 13.489 1.00 89.56 83 GLY A C 1
ATOM 674 O O . GLY A 1 83 ? -4.147 20.065 13.010 1.00 89.56 83 GLY A O 1
ATOM 675 N N . VAL A 1 84 ? -3.330 21.198 14.758 1.00 91.06 84 VAL A N 1
ATOM 676 C CA . VAL A 1 84 ? -4.405 20.787 15.683 1.00 91.06 84 VAL A CA 1
ATOM 677 C C . VAL A 1 84 ? -5.779 21.280 15.218 1.00 91.06 84 VAL A C 1
ATOM 679 O O . VAL A 1 84 ? -6.750 20.524 15.286 1.00 91.06 84 VAL A O 1
ATOM 682 N N . LYS A 1 85 ? -5.884 22.510 14.693 1.00 92.75 85 LYS A N 1
ATOM 683 C CA . LYS A 1 85 ? -7.144 23.024 14.120 1.00 92.75 85 LYS A CA 1
ATOM 684 C C . LYS A 1 85 ? -7.631 22.161 12.954 1.00 92.75 85 LYS A C 1
ATOM 686 O O . LYS A 1 85 ? -8.821 21.860 12.894 1.00 92.75 85 LYS A O 1
ATOM 691 N N . LEU A 1 86 ? -6.729 21.749 12.059 1.00 92.12 86 LEU A N 1
ATOM 692 C CA . LEU A 1 86 ? -7.050 20.881 10.919 1.00 92.12 86 LEU A CA 1
ATOM 693 C C . LEU A 1 86 ? -7.472 19.477 11.364 1.00 92.12 86 LEU A C 1
ATOM 695 O O . LEU A 1 86 ? -8.455 18.934 10.867 1.00 92.12 86 LEU A O 1
ATOM 699 N N . ILE A 1 87 ? -6.775 18.894 12.339 1.00 91.88 87 ILE A N 1
ATOM 700 C CA . ILE A 1 87 ? -7.148 17.584 12.891 1.00 91.88 87 ILE A CA 1
ATOM 701 C C . ILE A 1 87 ? -8.550 17.661 13.500 1.00 91.88 87 ILE A C 1
ATOM 703 O O . ILE A 1 87 ? -9.387 16.790 13.254 1.00 91.88 87 ILE A O 1
ATOM 707 N N . LYS A 1 88 ? -8.841 18.738 14.233 1.00 92.94 88 LYS A N 1
ATOM 708 C CA . LYS A 1 88 ? -10.154 18.955 14.835 1.00 92.94 88 LYS A CA 1
ATOM 709 C C . LYS A 1 88 ? -11.246 19.165 13.788 1.00 92.94 88 LYS A C 1
ATOM 711 O O . LYS A 1 88 ? -12.343 18.650 13.973 1.00 92.94 88 LYS A O 1
ATOM 716 N N . SER A 1 89 ? -10.965 19.870 12.691 1.00 94.00 89 SER A N 1
ATOM 717 C CA . SER A 1 89 ? -11.958 20.106 11.636 1.00 94.00 89 SER A CA 1
ATOM 718 C C . SER A 1 89 ? -12.283 18.850 10.822 1.00 94.00 89 SER A C 1
ATOM 720 O O . SER A 1 89 ? -13.435 18.670 10.436 1.00 94.00 89 SER A O 1
ATOM 722 N N . VAL A 1 90 ? -11.301 17.972 10.588 1.00 91.94 90 VAL A N 1
ATOM 723 C CA . VAL A 1 90 ? -11.478 16.756 9.775 1.00 91.94 90 VAL A CA 1
ATOM 724 C C . VAL A 1 90 ? -11.942 15.564 10.611 1.00 91.94 90 VAL A C 1
ATOM 726 O O . VAL A 1 90 ? -12.859 14.849 10.212 1.00 91.94 90 VAL A O 1
ATOM 729 N N . PHE A 1 91 ? -11.322 15.338 11.770 1.00 89.25 91 PHE A N 1
ATOM 730 C CA . PHE A 1 91 ? -11.505 14.121 12.568 1.00 89.25 91 PHE A CA 1
ATOM 731 C C . PHE A 1 91 ? -12.288 14.344 13.865 1.00 89.25 91 PHE A C 1
ATOM 733 O O . PHE A 1 91 ? -12.526 13.383 14.595 1.00 89.25 91 PHE A O 1
ATOM 740 N N . ASN A 1 92 ? -12.666 15.590 14.182 1.00 90.25 92 ASN A N 1
ATOM 741 C CA . ASN A 1 92 ? -13.265 15.960 15.470 1.00 90.25 92 ASN A CA 1
ATOM 742 C C . ASN A 1 92 ? -12.449 15.430 16.671 1.00 90.25 92 ASN A C 1
ATOM 744 O O . ASN A 1 92 ? -12.992 14.951 17.666 1.00 90.25 92 ASN A O 1
ATOM 748 N N . SER A 1 93 ? -11.121 15.476 16.540 1.00 87.12 93 SER A N 1
ATOM 749 C CA . SER A 1 93 ? -10.148 14.965 17.507 1.00 87.12 93 SER A CA 1
ATOM 750 C C . SER A 1 93 ? -9.031 15.987 17.713 1.00 87.12 93 SER A C 1
ATOM 752 O O . SER A 1 93 ? -8.758 16.802 16.837 1.00 87.12 93 SER A O 1
ATOM 754 N N . GLU A 1 94 ? -8.368 15.947 18.866 1.00 85.50 94 GLU A N 1
ATOM 755 C CA . GLU A 1 94 ? -7.163 16.752 19.133 1.00 85.50 94 GLU A CA 1
ATOM 756 C C . GLU A 1 94 ? -5.874 16.030 18.708 1.00 85.50 94 GLU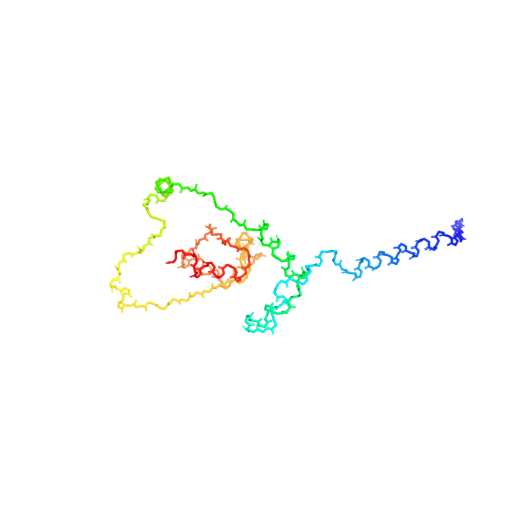 A C 1
ATOM 758 O O . GLU A 1 94 ? -4.811 16.641 18.625 1.00 85.50 94 GLU A O 1
ATOM 763 N N . MET A 1 95 ? -5.965 14.728 18.415 1.00 84.62 95 MET A N 1
ATOM 764 C CA . MET A 1 95 ? -4.847 13.879 18.000 1.00 84.62 95 MET A CA 1
ATOM 765 C C . MET A 1 95 ? -5.213 13.059 16.759 1.00 84.62 95 MET A C 1
ATOM 767 O O . MET A 1 95 ? -6.347 12.591 16.634 1.00 84.62 95 MET A O 1
ATOM 771 N N . LEU A 1 96 ? -4.240 12.856 15.865 1.00 82.69 96 LEU A N 1
ATOM 772 C CA . LEU A 1 96 ? -4.377 11.971 14.697 1.00 82.69 96 LEU A CA 1
ATOM 773 C C . LEU A 1 96 ? -4.358 10.493 15.088 1.00 82.69 96 LEU A C 1
ATOM 775 O O . LEU A 1 96 ? -5.094 9.691 14.523 1.00 82.69 96 LEU A O 1
ATOM 779 N N . ILE A 1 97 ? -3.512 10.140 16.057 1.00 83.62 97 ILE A N 1
ATOM 780 C CA . ILE A 1 97 ? -3.355 8.768 16.533 1.00 83.62 97 ILE A CA 1
ATOM 781 C C . ILE A 1 97 ? -4.166 8.627 17.814 1.00 83.62 97 ILE A C 1
ATOM 783 O O . ILE A 1 97 ? -3.926 9.337 18.792 1.00 83.62 97 ILE A O 1
ATOM 787 N N . LYS A 1 98 ? -5.123 7.700 17.810 1.00 79.31 98 LYS A N 1
ATOM 788 C CA . LYS A 1 98 ? -5.954 7.378 18.968 1.00 79.31 98 LYS A CA 1
ATOM 789 C C . LYS A 1 98 ? -5.827 5.896 19.280 1.00 79.31 98 LYS A C 1
ATOM 791 O O . LYS A 1 98 ? -5.870 5.065 18.382 1.00 79.31 98 LYS A O 1
ATOM 796 N N . LYS A 1 99 ? -5.709 5.577 20.565 1.00 84.25 99 LYS A N 1
ATOM 797 C CA . LYS A 1 99 ? -5.762 4.203 21.060 1.00 84.25 99 LYS A CA 1
ATOM 798 C C . LYS A 1 99 ? -7.181 3.888 21.525 1.00 84.25 99 LYS A C 1
ATOM 800 O O . LYS A 1 99 ? -7.845 4.751 22.097 1.00 84.25 99 LYS A O 1
ATOM 805 N N . THR A 1 100 ? -7.643 2.669 21.276 1.00 87.94 100 THR A N 1
ATOM 806 C CA . THR A 1 100 ? -8.905 2.176 21.836 1.00 87.94 100 THR A CA 1
ATOM 807 C C . THR A 1 100 ? -8.802 2.018 23.353 1.00 87.94 100 THR A C 1
ATOM 809 O O . THR A 1 100 ? -7.717 1.762 23.885 1.00 87.94 100 THR A O 1
ATOM 812 N N . ASP A 1 101 ? -9.934 2.121 24.046 1.00 91.62 101 ASP A N 1
ATOM 813 C CA . ASP A 1 101 ? -9.991 1.901 25.491 1.00 91.62 101 ASP A CA 1
ATOM 814 C C . ASP A 1 101 ? -9.600 0.462 25.865 1.00 91.62 101 ASP A C 1
ATOM 816 O O . ASP A 1 101 ? -9.671 -0.467 25.050 1.00 91.62 101 ASP A O 1
ATOM 820 N N . LYS A 1 102 ? -9.173 0.272 27.119 1.00 93.81 102 LYS A N 1
ATOM 821 C CA . LYS A 1 102 ? -8.841 -1.055 27.646 1.00 93.81 102 LYS A CA 1
ATOM 822 C C . LYS A 1 102 ? -10.085 -1.948 27.610 1.00 93.81 102 LYS A C 1
ATOM 824 O O . LYS A 1 102 ? -11.148 -1.553 28.076 1.00 93.81 102 LYS A O 1
ATOM 829 N N . ASN A 1 103 ? -9.930 -3.168 27.100 1.00 95.00 103 ASN A N 1
ATOM 830 C CA . ASN A 1 103 ? -10.988 -4.171 27.064 1.00 95.00 103 ASN A CA 1
ATOM 831 C C . ASN A 1 103 ? -10.570 -5.407 27.878 1.00 95.00 103 ASN A C 1
ATOM 833 O O . ASN A 1 103 ? -9.824 -6.257 27.387 1.00 95.00 103 ASN A O 1
ATOM 837 N N . ASP A 1 104 ? -11.064 -5.506 29.116 1.00 96.62 104 ASP A N 1
ATOM 838 C CA . ASP A 1 104 ? -10.722 -6.593 30.049 1.00 96.62 104 ASP A CA 1
ATOM 839 C C . ASP A 1 104 ? -11.161 -7.977 29.538 1.00 96.62 104 ASP A C 1
ATOM 841 O O . ASP A 1 104 ? -10.529 -8.992 29.839 1.00 96.62 104 ASP A O 1
ATOM 845 N N . TYR A 1 105 ? -12.226 -8.043 28.731 1.00 96.50 105 TYR A N 1
ATOM 846 C CA . TYR A 1 105 ? -12.666 -9.299 28.129 1.00 96.50 105 TYR A CA 1
ATOM 847 C C . TYR A 1 105 ? -11.644 -9.809 27.109 1.00 96.50 105 TYR A C 1
ATOM 849 O O . TYR A 1 105 ? -11.263 -10.975 27.179 1.00 96.50 105 TYR A O 1
ATOM 857 N N . LEU A 1 106 ? -11.162 -8.950 26.203 1.00 94.38 106 LEU A N 1
ATOM 858 C CA . LEU A 1 106 ? -10.163 -9.321 25.190 1.00 94.38 106 LEU A CA 1
ATOM 859 C C . LEU A 1 106 ? -8.778 -9.590 25.791 1.00 94.38 106 LEU A C 1
ATOM 861 O O . LEU A 1 106 ? -8.013 -10.373 25.232 1.00 94.38 106 LEU A O 1
ATOM 865 N N . GLU A 1 107 ? -8.458 -8.983 26.937 1.00 93.25 107 GLU A N 1
ATOM 866 C CA . GLU A 1 107 ? -7.229 -9.288 27.679 1.00 93.25 107 GLU A CA 1
ATOM 867 C C . GLU A 1 107 ? -7.213 -10.745 28.168 1.00 93.25 107 GLU A C 1
ATOM 869 O O . GLU A 1 107 ? -6.195 -11.430 28.038 1.00 93.25 107 GLU A O 1
ATOM 874 N N . ASN A 1 108 ? -8.362 -11.230 28.650 1.00 96.62 108 ASN A N 1
ATOM 875 C CA . ASN A 1 108 ? -8.534 -12.593 29.155 1.00 96.62 108 ASN A CA 1
ATOM 876 C C . ASN A 1 108 ? -8.938 -13.611 28.070 1.00 96.62 108 ASN A C 1
ATOM 878 O O . ASN A 1 108 ? -8.724 -14.806 28.247 1.00 96.62 108 ASN A O 1
ATOM 882 N N . ASN A 1 109 ? -9.492 -13.155 26.943 1.00 96.81 109 ASN A N 1
ATOM 883 C CA . ASN A 1 109 ? -9.992 -13.991 25.847 1.00 96.81 109 ASN A CA 1
ATOM 884 C C . ASN A 1 109 ? -9.401 -13.519 24.516 1.00 96.81 109 ASN A C 1
ATOM 886 O O . ASN A 1 109 ? -10.086 -12.913 23.693 1.00 96.81 109 ASN A O 1
ATOM 890 N N . LYS A 1 110 ? -8.104 -13.767 24.315 1.00 94.69 110 LYS A N 1
ATOM 891 C CA . LYS A 1 110 ? -7.376 -13.299 23.130 1.00 94.69 110 LYS A CA 1
ATOM 892 C C . LYS A 1 110 ? -7.797 -14.100 21.890 1.00 94.69 110 LYS A C 1
ATOM 894 O O . LYS A 1 110 ? -7.480 -15.289 21.825 1.00 94.69 110 LYS A O 1
ATOM 899 N N . PRO A 1 111 ? -8.476 -13.494 20.899 1.00 94.38 111 PRO A N 1
ATOM 900 C CA . PRO A 1 111 ? -8.810 -14.197 19.670 1.00 94.38 111 PRO A CA 1
ATOM 901 C C . PRO A 1 111 ? -7.553 -14.423 18.823 1.00 94.38 111 PRO A C 1
ATOM 903 O O . PRO A 1 111 ? -6.600 -13.642 18.867 1.00 94.38 111 PRO A O 1
ATOM 906 N N . HIS A 1 112 ? -7.570 -15.464 17.995 1.00 95.75 112 HIS A N 1
ATOM 907 C CA . HIS A 1 112 ? -6.596 -15.586 16.917 1.00 95.75 112 HIS A CA 1
ATOM 908 C C . HIS A 1 112 ? -6.944 -14.595 15.808 1.00 95.75 112 HIS A C 1
ATOM 910 O O . HIS A 1 112 ? -8.064 -14.591 15.298 1.00 95.75 112 HIS A O 1
ATOM 916 N N . VAL A 1 113 ? -5.973 -13.768 15.429 1.00 92.06 113 VAL A N 1
ATOM 917 C CA . VAL A 1 113 ? -6.107 -12.823 14.319 1.00 92.06 113 VAL A CA 1
ATOM 918 C C . VAL A 1 113 ? -5.357 -13.390 13.124 1.00 92.06 113 VAL A C 1
ATOM 920 O O . VAL A 1 113 ? -4.154 -13.634 13.201 1.00 92.06 113 VAL A O 1
ATOM 923 N N . VAL A 1 114 ? -6.075 -13.608 12.024 1.00 92.62 114 VAL A N 1
ATOM 924 C CA . VAL A 1 114 ? -5.498 -14.042 10.748 1.00 92.62 114 VAL A CA 1
ATOM 925 C C . VAL A 1 114 ? -5.621 -12.893 9.763 1.00 92.62 114 VAL A C 1
ATOM 927 O O . VAL A 1 114 ? -6.718 -12.402 9.507 1.00 92.62 114 VAL A O 1
ATOM 930 N N . PHE A 1 115 ? -4.489 -12.476 9.208 1.00 89.56 115 PHE A N 1
ATOM 931 C CA . PHE A 1 115 ? -4.429 -11.462 8.167 1.00 89.56 115 PHE A CA 1
ATOM 932 C C . PHE A 1 115 ? -4.077 -12.120 6.832 1.00 89.56 115 PHE A C 1
ATOM 934 O O . PHE A 1 115 ? -3.054 -12.796 6.723 1.00 89.56 115 PHE A O 1
ATOM 941 N N . ALA A 1 116 ? -4.931 -11.931 5.825 1.00 90.31 116 ALA A N 1
ATOM 942 C CA . ALA A 1 116 ? -4.732 -12.449 4.477 1.00 90.31 116 ALA A CA 1
ATOM 943 C C . ALA A 1 116 ? -4.689 -11.285 3.481 1.00 90.31 116 ALA A C 1
ATOM 945 O O . ALA A 1 116 ? -5.694 -10.608 3.265 1.00 90.31 116 ALA A O 1
ATOM 946 N N . LEU A 1 117 ? -3.523 -11.067 2.870 1.00 87.56 117 LEU A N 1
ATOM 947 C CA . LEU A 1 117 ? -3.341 -10.089 1.801 1.00 87.56 117 LEU A CA 1
ATOM 948 C C . LEU A 1 117 ? -3.434 -10.789 0.444 1.00 87.56 117 LEU A C 1
ATOM 950 O O . LEU A 1 117 ? -2.684 -11.725 0.174 1.00 87.56 117 LEU A O 1
ATOM 954 N N . MET A 1 118 ? -4.341 -10.323 -0.411 1.00 89.44 118 MET A N 1
ATOM 955 C CA . MET A 1 118 ? -4.484 -10.829 -1.774 1.00 89.44 118 MET A CA 1
ATOM 956 C C . MET A 1 118 ? -3.672 -9.967 -2.741 1.00 89.44 118 MET A C 1
ATOM 958 O O . MET A 1 118 ? -3.950 -8.780 -2.917 1.00 89.44 118 MET A O 1
ATOM 962 N N . GLU A 1 119 ? -2.672 -10.577 -3.372 1.00 89.88 119 GLU A N 1
ATOM 963 C CA . GLU A 1 119 ? -1.809 -9.916 -4.348 1.00 89.88 119 GLU A CA 1
ATOM 964 C C . GLU A 1 119 ? -2.621 -9.426 -5.554 1.00 89.88 119 GLU A C 1
ATOM 966 O O . GLU A 1 119 ? -3.430 -10.166 -6.115 1.00 89.88 119 GLU A O 1
ATOM 971 N N . SER A 1 120 ? -2.396 -8.173 -5.960 1.00 89.62 120 SER A N 1
ATOM 972 C CA . SER A 1 120 ? -3.048 -7.554 -7.125 1.00 89.62 120 SER A CA 1
ATOM 973 C C . SER A 1 120 ? -4.593 -7.565 -7.120 1.00 89.62 120 SER A C 1
ATOM 975 O O . SER A 1 120 ? -5.213 -7.401 -8.171 1.00 89.62 120 SER A O 1
ATOM 977 N N . PHE A 1 121 ? -5.245 -7.715 -5.961 1.00 90.69 121 PHE A N 1
ATOM 978 C CA . PHE A 1 121 ? -6.707 -7.722 -5.855 1.00 90.69 121 PHE A CA 1
ATOM 979 C C . PHE A 1 121 ? -7.284 -6.300 -5.750 1.00 90.69 121 PHE A C 1
ATOM 981 O O . PHE A 1 121 ? -7.537 -5.773 -4.667 1.00 90.69 121 PHE A O 1
ATOM 988 N N . GLY A 1 122 ? -7.454 -5.654 -6.905 1.00 89.00 122 GLY A N 1
ATOM 989 C CA . GLY A 1 122 ? -8.040 -4.317 -7.021 1.00 89.00 122 GLY A CA 1
ATOM 990 C C . GLY A 1 122 ? -9.571 -4.284 -6.924 1.00 89.00 122 GLY A C 1
ATOM 991 O O . GLY A 1 122 ? -10.263 -5.287 -7.097 1.00 89.00 122 GLY A O 1
ATOM 992 N N . PHE A 1 123 ? -10.130 -3.091 -6.700 1.00 90.62 123 PHE A N 1
ATOM 993 C CA . PHE A 1 123 ? -11.586 -2.899 -6.608 1.00 90.62 123 PHE A CA 1
ATOM 994 C C . PHE A 1 123 ? -12.334 -3.255 -7.905 1.00 90.62 123 PHE A C 1
ATOM 996 O O . PHE A 1 123 ? -13.500 -3.637 -7.860 1.00 90.62 123 PHE A O 1
ATOM 1003 N N . ASN A 1 124 ? -11.653 -3.215 -9.053 1.00 91.50 124 ASN A N 1
ATOM 1004 C CA . ASN A 1 124 ? -12.190 -3.632 -10.348 1.00 91.50 124 ASN A CA 1
ATOM 1005 C C . ASN A 1 124 ? -12.741 -5.067 -10.324 1.00 91.50 124 ASN A C 1
ATOM 1007 O O . ASN A 1 124 ? -13.726 -5.345 -11.000 1.00 91.50 124 ASN A O 1
ATOM 1011 N N . PHE A 1 125 ? -12.154 -5.970 -9.527 1.00 91.88 125 PHE A N 1
ATOM 1012 C CA . PHE A 1 125 ? -12.689 -7.324 -9.384 1.00 91.88 125 PHE A CA 1
ATOM 1013 C C . PHE A 1 125 ? -14.097 -7.310 -8.797 1.00 91.88 125 PHE A C 1
ATOM 1015 O O . PHE A 1 125 ? -14.928 -8.090 -9.232 1.00 91.88 125 PHE A O 1
ATOM 1022 N N . LEU A 1 126 ? -14.389 -6.401 -7.864 1.00 91.81 126 LEU A N 1
ATOM 1023 C CA . LEU A 1 126 ? -15.725 -6.253 -7.283 1.00 91.81 126 LEU A CA 1
ATOM 1024 C C . LEU A 1 126 ? -16.701 -5.560 -8.233 1.00 91.81 126 LEU A C 1
ATOM 1026 O O . LEU A 1 126 ? -17.893 -5.842 -8.191 1.00 91.81 126 LEU A O 1
ATOM 1030 N N . GLU A 1 127 ? -16.208 -4.642 -9.064 1.00 93.50 127 GLU A N 1
ATOM 1031 C CA . GLU A 1 127 ? -17.028 -3.884 -10.012 1.00 93.50 127 GLU A CA 1
ATOM 1032 C C . GLU A 1 127 ? -17.500 -4.738 -11.195 1.00 93.50 127 GLU A C 1
ATOM 1034 O O . GLU A 1 127 ? -18.642 -4.611 -11.631 1.00 93.50 127 GLU A O 1
ATOM 1039 N N . TYR A 1 128 ? -16.648 -5.646 -11.676 1.00 95.06 128 TYR A N 1
ATOM 1040 C CA . TYR A 1 128 ? -16.961 -6.544 -12.792 1.00 95.06 128 TYR A CA 1
ATOM 1041 C C . TYR A 1 128 ? -17.443 -7.935 -12.362 1.00 95.06 128 TYR A C 1
ATOM 1043 O O . TYR A 1 128 ? -17.726 -8.771 -13.227 1.00 95.06 128 TYR A O 1
ATOM 1051 N N . ASP A 1 129 ? -17.522 -8.207 -11.059 1.00 95.19 129 ASP A N 1
ATOM 1052 C CA . ASP A 1 129 ? -17.996 -9.487 -10.542 1.00 95.19 129 ASP A CA 1
ATOM 1053 C C . ASP A 1 129 ? -19.480 -9.706 -10.866 1.00 95.19 129 ASP A C 1
ATOM 1055 O O . ASP A 1 129 ? -20.349 -8.881 -10.579 1.00 95.19 129 ASP A O 1
ATOM 1059 N N . ASN A 1 130 ? -19.782 -10.865 -11.439 1.00 95.50 130 ASN A N 1
ATOM 1060 C CA . ASN A 1 130 ? -21.137 -11.318 -11.688 1.00 95.50 130 ASN A CA 1
ATOM 1061 C C . ASN A 1 130 ? -21.203 -12.839 -11.559 1.00 95.50 130 ASN A C 1
ATOM 1063 O O . ASN A 1 130 ? -20.620 -13.551 -12.367 1.00 95.50 130 ASN A O 1
ATOM 1067 N N . ILE A 1 131 ? -21.978 -13.348 -10.604 1.00 95.12 131 ILE A N 1
ATOM 1068 C CA . ILE A 1 131 ? -22.045 -14.791 -10.320 1.00 95.12 131 ILE A CA 1
ATOM 1069 C C . ILE A 1 131 ? -22.419 -15.667 -11.530 1.00 95.12 131 ILE A C 1
ATOM 1071 O O . ILE A 1 131 ? -21.998 -16.815 -11.600 1.00 95.12 131 ILE A O 1
ATOM 1075 N N . ASN A 1 132 ? -23.194 -15.145 -12.483 1.00 96.62 132 ASN A N 1
ATOM 1076 C CA . ASN A 1 132 ? -23.670 -15.926 -13.625 1.00 96.62 132 ASN A CA 1
ATOM 1077 C C . ASN A 1 132 ? -22.715 -15.853 -14.819 1.00 96.62 132 ASN A C 1
ATOM 1079 O O . ASN A 1 132 ? -22.556 -16.829 -15.546 1.00 96.62 132 ASN A O 1
ATOM 1083 N N . ASN A 1 133 ? -22.101 -14.687 -15.032 1.00 95.94 133 ASN A N 1
ATOM 1084 C CA . ASN A 1 133 ? -21.414 -14.379 -16.286 1.00 95.94 133 ASN A CA 1
ATOM 1085 C C . ASN A 1 133 ? -19.903 -14.165 -16.111 1.00 95.94 133 ASN A C 1
ATOM 1087 O O . ASN A 1 133 ? -19.163 -14.288 -17.083 1.00 95.94 133 ASN A O 1
ATOM 1091 N N . ASN A 1 134 ? -19.450 -13.801 -14.909 1.00 95.62 134 ASN A N 1
ATOM 1092 C CA . ASN A 1 134 ? -18.064 -13.455 -14.604 1.00 95.62 134 ASN A CA 1
ATOM 1093 C C . ASN A 1 134 ? -17.799 -13.552 -13.087 1.00 95.62 134 ASN A C 1
ATOM 1095 O O . ASN A 1 134 ? -17.696 -12.535 -12.399 1.00 95.62 134 ASN A O 1
ATOM 1099 N N . ASP A 1 135 ? -17.775 -14.774 -12.547 1.00 95.19 135 ASP A N 1
ATOM 1100 C CA . ASP A 1 135 ? -17.613 -15.014 -11.106 1.00 95.19 135 ASP A CA 1
ATOM 1101 C C . ASP A 1 135 ? -16.155 -14.786 -10.673 1.00 95.19 135 ASP A C 1
ATOM 1103 O O . ASP A 1 135 ? -15.33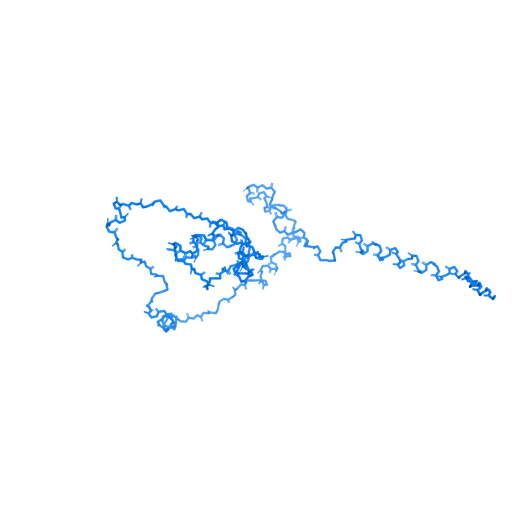7 -15.706 -10.649 1.00 95.19 135 ASP A O 1
ATOM 1107 N N . LEU A 1 136 ? -15.828 -13.533 -10.354 1.00 95.12 136 LEU A N 1
ATOM 1108 C CA . LEU A 1 136 ? -14.492 -13.111 -9.932 1.00 95.12 136 LEU A CA 1
ATOM 1109 C C . LEU A 1 136 ? -14.263 -13.348 -8.437 1.00 95.12 136 LEU A C 1
ATOM 1111 O O . LEU A 1 136 ? -13.122 -13.516 -8.006 1.00 95.12 136 LEU A O 1
ATOM 1115 N N . LEU A 1 137 ? -15.332 -13.374 -7.637 1.00 94.06 137 LEU A N 1
ATOM 1116 C CA . LEU A 1 137 ? -15.247 -13.648 -6.203 1.00 94.06 137 LEU A CA 1
ATOM 1117 C C . LEU A 1 137 ? -15.150 -15.142 -5.879 1.00 94.06 137 LEU A C 1
ATOM 1119 O O . LEU A 1 137 ? -14.520 -15.510 -4.885 1.00 94.06 137 LEU A O 1
ATOM 1123 N N . GLY A 1 138 ? -15.776 -16.012 -6.671 1.00 93.88 138 GLY A N 1
ATOM 1124 C CA . GLY A 1 138 ? -15.789 -17.456 -6.457 1.00 93.88 138 GLY A CA 1
ATOM 1125 C C . GLY A 1 138 ? -16.109 -17.830 -5.007 1.00 93.88 138 GLY A C 1
ATOM 1126 O O . GLY A 1 138 ? -17.108 -17.406 -4.421 1.00 93.88 138 GLY A O 1
ATOM 1127 N N . LYS A 1 139 ? -15.205 -18.593 -4.380 1.00 93.50 139 LYS A N 1
ATOM 1128 C CA . LYS A 1 139 ? -15.348 -19.044 -2.983 1.00 93.50 139 LYS A CA 1
ATOM 1129 C C . LYS A 1 139 ? -15.223 -17.931 -1.938 1.00 93.50 139 LYS A C 1
ATOM 1131 O O . LYS A 1 139 ? -15.573 -18.170 -0.787 1.00 93.50 139 LYS A O 1
ATOM 1136 N N . LEU A 1 140 ? -14.751 -16.738 -2.304 1.00 92.81 140 LEU A N 1
ATOM 1137 C CA . LEU A 1 140 ? -14.681 -15.595 -1.391 1.00 92.81 140 LEU A CA 1
ATOM 1138 C C . LEU A 1 140 ? -16.064 -14.957 -1.161 1.00 92.81 140 LEU A C 1
ATOM 1140 O O . LEU A 1 140 ? -16.293 -14.312 -0.139 1.00 92.81 140 LEU A O 1
ATOM 1144 N N . ARG A 1 141 ? -17.011 -15.174 -2.083 1.00 93.50 141 ARG A N 1
ATOM 1145 C CA . ARG A 1 141 ? -18.336 -14.538 -2.094 1.00 93.50 141 ARG A CA 1
ATOM 1146 C C . ARG A 1 141 ? -19.121 -14.652 -0.778 1.00 93.50 141 ARG A C 1
ATOM 1148 O O . ARG A 1 141 ? -19.646 -13.630 -0.343 1.00 93.50 141 ARG A O 1
ATOM 1155 N N . PRO A 1 142 ? -19.208 -15.811 -0.093 1.00 93.56 142 PRO A N 1
ATOM 1156 C CA . PRO A 1 142 ? -19.959 -15.899 1.163 1.00 93.56 142 PRO A CA 1
ATOM 1157 C C . PRO A 1 142 ? -19.417 -14.964 2.252 1.00 93.56 142 PRO A C 1
ATOM 1159 O O . PRO A 1 142 ? -20.190 -14.400 3.026 1.00 93.56 142 PRO A O 1
ATOM 1162 N N . TYR A 1 143 ? -18.103 -14.736 2.279 1.00 91.56 143 TYR A N 1
ATOM 1163 C CA . TYR A 1 143 ? -17.455 -13.898 3.290 1.00 91.56 143 TYR A CA 1
ATOM 1164 C C . TYR A 1 143 ? -17.756 -12.406 3.108 1.00 91.56 143 TYR A C 1
ATOM 1166 O O . TYR A 1 143 ? -17.711 -11.655 4.079 1.00 91.56 143 TYR A O 1
ATOM 1174 N N . PHE A 1 144 ? -18.173 -11.985 1.908 1.00 90.94 144 PHE A N 1
ATOM 1175 C CA . PHE A 1 144 ? -18.666 -10.626 1.664 1.00 90.94 144 PHE A CA 1
ATOM 1176 C C . PHE A 1 144 ? -20.041 -10.357 2.300 1.00 90.94 144 PHE A C 1
ATOM 1178 O O . PHE A 1 144 ? -20.434 -9.199 2.432 1.00 90.94 144 PHE A O 1
ATOM 1185 N N . HIS A 1 145 ? -20.770 -11.404 2.698 1.00 88.69 145 HIS A N 1
ATOM 1186 C CA . HIS A 1 145 ? -22.073 -11.294 3.364 1.00 88.69 145 HIS A CA 1
ATOM 1187 C C . HIS A 1 145 ? -22.014 -11.599 4.866 1.00 88.69 145 HIS A C 1
ATOM 1189 O O . HIS A 1 145 ? -22.896 -11.174 5.605 1.00 88.69 145 HIS A O 1
ATOM 1195 N N . GLN A 1 146 ? -20.999 -12.340 5.318 1.00 92.50 146 GLN A N 1
ATOM 1196 C CA . GLN A 1 146 ? -20.857 -12.768 6.717 1.00 92.50 146 GLN A CA 1
ATOM 1197 C C . GLN A 1 146 ? -20.104 -11.761 7.597 1.00 92.50 146 GLN A C 1
ATOM 1199 O O . GLN A 1 146 ? -20.182 -11.851 8.820 1.00 92.50 146 GLN A O 1
ATOM 1204 N N . GLY A 1 147 ? -19.360 -10.829 6.998 1.00 89.19 147 GLY A N 1
ATOM 1205 C CA . GLY A 1 147 ? -18.510 -9.885 7.720 1.00 89.19 147 GLY A CA 1
ATOM 1206 C C . GLY A 1 147 ? -18.691 -8.433 7.290 1.00 89.19 147 GLY A C 1
ATOM 1207 O O . GLY A 1 147 ? -19.603 -8.077 6.543 1.00 89.19 147 GLY A O 1
ATOM 1208 N N . PHE A 1 148 ? -17.781 -7.586 7.764 1.00 92.75 148 PHE A N 1
ATOM 1209 C CA . PHE A 1 148 ? -17.705 -6.187 7.358 1.00 92.75 148 PHE A CA 1
ATOM 1210 C C . PHE A 1 148 ? -16.890 -6.052 6.071 1.00 92.75 148 PHE A C 1
ATOM 1212 O O . PHE A 1 148 ? -15.735 -6.470 6.011 1.00 92.75 148 PHE A O 1
ATOM 1219 N N . VAL A 1 149 ? -17.486 -5.434 5.050 1.00 91.19 149 VAL A N 1
ATOM 1220 C CA . VAL A 1 149 ? -16.833 -5.178 3.761 1.00 91.19 149 VAL A CA 1
ATOM 1221 C C . VAL A 1 149 ? -16.644 -3.681 3.560 1.00 91.19 149 VAL A C 1
ATOM 1223 O O . VAL A 1 149 ? -17.611 -2.925 3.456 1.00 91.19 149 VAL A O 1
ATOM 1226 N N . PHE A 1 150 ? -15.391 -3.256 3.421 1.00 91.25 150 PHE A N 1
ATOM 1227 C CA . PHE A 1 150 ? -15.040 -1.872 3.118 1.00 91.25 150 PHE A CA 1
ATOM 1228 C C . PHE A 1 150 ? -14.896 -1.678 1.606 1.00 91.25 150 PHE A C 1
ATOM 1230 O O . PHE A 1 150 ? -13.884 -2.029 1.012 1.00 91.25 150 PHE A O 1
ATOM 1237 N N . LYS A 1 151 ? -15.916 -1.092 0.966 1.00 90.19 151 LYS A N 1
ATOM 1238 C CA . LYS A 1 151 ? -15.911 -0.813 -0.488 1.00 90.19 151 LYS A CA 1
ATOM 1239 C C . LYS A 1 151 ? -15.178 0.475 -0.877 1.00 90.19 151 LYS A C 1
ATOM 1241 O O . LYS A 1 151 ? -14.988 0.743 -2.054 1.00 90.19 151 LYS A O 1
ATOM 1246 N N . ARG A 1 152 ? -14.813 1.302 0.104 1.00 89.69 152 ARG A N 1
ATOM 1247 C CA . ARG A 1 152 ? -14.110 2.579 -0.085 1.00 89.69 152 ARG A CA 1
ATOM 1248 C C . ARG A 1 152 ? -12.771 2.518 0.638 1.00 89.69 152 ARG A C 1
ATOM 1250 O O . ARG A 1 152 ? -12.568 3.200 1.635 1.00 89.69 152 ARG A O 1
ATOM 1257 N N . PHE A 1 153 ? -11.909 1.632 0.159 1.00 86.62 153 PHE A N 1
ATOM 1258 C CA . PHE A 1 153 ? -10.561 1.429 0.671 1.00 86.62 153 PHE A CA 1
ATOM 1259 C C . PHE A 1 153 ? -9.561 1.698 -0.452 1.00 86.62 153 PHE A C 1
ATOM 1261 O O . PHE A 1 153 ? -9.796 1.304 -1.595 1.00 86.62 153 PHE A O 1
ATOM 1268 N N . LEU A 1 154 ? -8.465 2.379 -0.131 1.00 86.31 154 LEU A N 1
ATOM 1269 C CA . LEU A 1 154 ? -7.390 2.688 -1.066 1.00 86.31 154 LEU A CA 1
ATOM 1270 C C . LEU A 1 154 ? -6.072 2.235 -0.452 1.00 86.31 154 LEU A C 1
ATOM 1272 O O . LEU A 1 154 ? -5.810 2.494 0.721 1.00 86.31 154 LEU A O 1
ATOM 1276 N N . ALA A 1 155 ? -5.247 1.567 -1.254 1.00 85.62 155 ALA A N 1
ATOM 1277 C CA . ALA A 1 155 ? -3.874 1.299 -0.864 1.00 85.62 155 ALA A CA 1
ATOM 1278 C C . ALA A 1 155 ? -3.098 2.620 -0.826 1.00 85.62 155 ALA A C 1
ATOM 1280 O O . ALA A 1 155 ? -3.223 3.439 -1.736 1.00 85.62 155 ALA A O 1
ATOM 1281 N N . GLU A 1 156 ? -2.284 2.810 0.210 1.00 82.25 156 GLU A N 1
ATOM 1282 C CA . GLU A 1 156 ? -1.456 4.013 0.350 1.00 82.25 156 GLU A CA 1
ATOM 1283 C C . GLU A 1 156 ? -0.397 4.105 -0.759 1.00 82.25 156 GLU A C 1
ATOM 1285 O O . GLU A 1 156 ? -0.133 5.178 -1.293 1.00 82.25 156 GLU A O 1
ATOM 1290 N N . TYR A 1 157 ? 0.165 2.957 -1.150 1.00 81.44 157 TYR A N 1
ATOM 1291 C CA . TYR A 1 157 ? 1.165 2.851 -2.208 1.00 81.44 157 TYR A CA 1
ATOM 1292 C C . TYR A 1 157 ? 0.817 1.761 -3.211 1.00 81.44 157 TYR A C 1
ATOM 1294 O O . TYR A 1 157 ? 0.174 0.761 -2.881 1.00 81.44 157 TYR A O 1
ATOM 1302 N N . VAL A 1 158 ? 1.323 1.946 -4.429 1.00 78.88 158 VAL A N 1
ATOM 1303 C CA . VAL A 1 158 ? 1.314 0.942 -5.492 1.00 78.88 158 VAL A CA 1
ATOM 1304 C C . VAL A 1 158 ? 2.542 0.042 -5.328 1.00 78.88 158 VAL A C 1
ATOM 1306 O O . VAL A 1 158 ? 3.673 0.526 -5.347 1.00 78.88 158 VAL A O 1
ATOM 1309 N N . GLY A 1 159 ? 2.316 -1.264 -5.182 1.00 82.25 159 GLY A N 1
ATOM 1310 C CA . GLY A 1 159 ? 3.359 -2.289 -5.087 1.00 82.25 159 GLY A CA 1
ATOM 1311 C C . GLY A 1 159 ? 3.388 -3.001 -3.734 1.00 82.25 159 GLY A C 1
ATOM 1312 O O . GLY A 1 159 ? 3.356 -2.364 -2.684 1.00 82.25 159 GLY A O 1
ATOM 1313 N N . THR A 1 160 ? 3.511 -4.329 -3.764 1.00 84.00 160 THR A N 1
ATOM 1314 C CA . THR A 1 160 ? 3.328 -5.226 -2.610 1.00 84.00 160 THR A CA 1
ATOM 1315 C C . THR A 1 160 ? 4.157 -4.837 -1.394 1.00 84.00 160 THR A C 1
ATOM 1317 O O . THR A 1 160 ? 3.609 -4.655 -0.312 1.00 84.00 160 THR A O 1
ATOM 1320 N N . ALA A 1 161 ? 5.475 -4.679 -1.556 1.00 84.44 161 ALA A N 1
ATOM 1321 C CA . ALA A 1 161 ? 6.376 -4.419 -0.433 1.00 84.44 161 ALA A CA 1
ATOM 1322 C C . ALA A 1 161 ? 6.061 -3.083 0.254 1.00 84.44 161 ALA A C 1
ATOM 1324 O O . ALA A 1 161 ? 6.010 -3.012 1.481 1.00 84.44 161 ALA A O 1
ATOM 1325 N N . SER A 1 162 ? 5.792 -2.040 -0.535 1.00 83.00 162 SER A N 1
ATOM 1326 C CA . SER A 1 162 ? 5.413 -0.728 -0.016 1.00 83.00 162 SER A CA 1
ATOM 1327 C C . SER A 1 162 ? 4.049 -0.779 0.668 1.00 83.00 162 SER A C 1
ATOM 1329 O O . SER A 1 162 ? 3.919 -0.264 1.774 1.00 83.00 162 SER A O 1
ATOM 1331 N N . THR A 1 163 ? 3.042 -1.425 0.071 1.00 85.50 163 THR A N 1
ATOM 1332 C CA . THR A 1 163 ? 1.711 -1.569 0.685 1.00 85.50 163 THR A CA 1
ATOM 1333 C C . THR A 1 163 ? 1.782 -2.340 2.003 1.00 85.50 163 THR A C 1
ATOM 1335 O O . THR A 1 163 ? 1.219 -1.894 2.997 1.00 85.50 163 THR A O 1
ATOM 1338 N N . VAL A 1 164 ? 2.510 -3.461 2.038 1.00 86.56 164 VAL A N 1
ATOM 1339 C CA . VAL A 1 164 ? 2.701 -4.279 3.246 1.00 86.56 164 VAL A CA 1
ATOM 1340 C C . VAL A 1 164 ? 3.420 -3.480 4.327 1.00 86.56 164 VAL A C 1
ATOM 1342 O O . VAL A 1 164 ? 2.926 -3.390 5.445 1.00 86.56 164 VAL A O 1
ATOM 1345 N N . SER A 1 165 ? 4.558 -2.864 3.997 1.00 86.88 165 SER A N 1
ATOM 1346 C CA . SER A 1 165 ? 5.336 -2.071 4.954 1.00 86.88 165 SER A CA 1
ATOM 1347 C C . SER A 1 165 ? 4.490 -0.962 5.578 1.00 86.88 165 SER A C 1
ATOM 1349 O O . SER A 1 165 ? 4.424 -0.835 6.798 1.00 86.88 165 SER A O 1
ATOM 1351 N N . ASN A 1 166 ? 3.763 -0.205 4.755 1.00 84.81 166 ASN A N 1
ATOM 1352 C CA . ASN A 1 166 ? 2.920 0.866 5.267 1.00 84.81 166 ASN A CA 1
ATOM 1353 C C . ASN A 1 166 ? 1.756 0.341 6.108 1.00 84.81 166 ASN A C 1
ATOM 1355 O O . ASN A 1 166 ? 1.473 0.914 7.152 1.00 84.81 166 ASN A O 1
ATOM 1359 N N . LEU A 1 167 ? 1.141 -0.782 5.731 1.00 85.56 167 LEU A N 1
ATOM 1360 C CA . LEU A 1 167 ? 0.082 -1.387 6.534 1.00 85.56 167 LEU A CA 1
ATOM 1361 C C . LEU A 1 167 ? 0.568 -1.798 7.933 1.00 85.56 167 LEU A C 1
ATOM 1363 O O . LEU A 1 167 ? -0.164 -1.619 8.899 1.00 85.56 167 LEU A O 1
ATOM 1367 N N . PHE A 1 168 ? 1.785 -2.334 8.050 1.00 83.44 168 PHE A N 1
ATOM 1368 C CA . PHE A 1 168 ? 2.317 -2.805 9.333 1.00 83.44 168 PHE A CA 1
ATOM 1369 C C . PHE A 1 168 ? 2.967 -1.712 10.185 1.00 83.44 168 PHE A C 1
ATOM 1371 O O . PHE A 1 168 ? 2.934 -1.815 11.409 1.00 83.44 168 PHE A O 1
ATOM 1378 N N . PHE A 1 169 ? 3.589 -0.706 9.567 1.00 83.31 169 PHE A N 1
ATOM 1379 C CA . PHE A 1 169 ? 4.419 0.265 10.291 1.00 83.31 169 PHE A CA 1
ATOM 1380 C C . PHE A 1 169 ? 3.856 1.685 10.309 1.00 83.31 169 PHE A C 1
ATOM 1382 O O . PHE A 1 169 ? 4.102 2.409 11.270 1.00 83.31 169 PHE A O 1
ATOM 1389 N N . ASN A 1 170 ? 3.116 2.086 9.273 1.00 75.12 170 ASN A N 1
ATOM 1390 C CA . ASN A 1 170 ? 2.656 3.468 9.102 1.00 75.12 170 ASN A CA 1
ATOM 1391 C C . ASN A 1 170 ? 1.132 3.615 9.202 1.00 75.12 170 ASN A C 1
ATOM 1393 O O . ASN A 1 170 ? 0.630 4.727 9.357 1.00 75.12 170 ASN A O 1
ATOM 1397 N N . SER A 1 171 ? 0.389 2.508 9.162 1.00 67.88 171 SER A N 1
ATOM 1398 C CA . SER A 1 171 ? -1.039 2.504 9.434 1.00 67.88 171 SER A CA 1
ATOM 1399 C C . SER A 1 171 ? -1.275 2.609 10.942 1.00 67.88 171 SER A C 1
ATOM 1401 O O . SER A 1 171 ? -0.644 1.876 11.709 1.00 67.88 171 SER A O 1
ATOM 1403 N N . PRO A 1 172 ? -2.181 3.491 11.397 1.00 56.66 172 PRO A N 1
ATOM 1404 C CA . PRO A 1 172 ? -2.663 3.461 12.767 1.00 56.66 172 PRO A CA 1
ATOM 1405 C C . PRO A 1 172 ? -3.563 2.227 12.934 1.00 56.66 172 PRO A C 1
ATOM 1407 O O . PRO A 1 172 ? -4.777 2.310 12.750 1.00 56.66 172 PRO A O 1
ATOM 1410 N N . ILE A 1 173 ? -2.952 1.076 13.219 1.00 47.38 173 ILE A N 1
ATOM 1411 C CA . ILE A 1 173 ? -3.641 -0.126 13.715 1.00 47.38 173 ILE A CA 1
ATOM 1412 C C . ILE A 1 173 ? -3.827 -0.042 15.229 1.00 47.38 173 ILE A C 1
ATOM 1414 O O . ILE A 1 173 ? -2.890 0.421 15.921 1.00 47.38 173 ILE A O 1
#

Radius of gyration: 29.44 Å; chains: 1; bounding box: 54×45×101 Å

Secondary structure (DSSP, 8-state):
----------HHHHHHHHHHHHHHHHHHHT--TT---S-GGGG--SS-HHHHHHSS-HHHHHHHHHHHHHHPPPPPP--HHHHHHHHHHHHSSS-S--PPPP-HHHHHS-PPP---PPTT--THHHHS-BTTTB-SSGGGTTHHHHS---SS---SSSSHHHHHHIIIIIS--

Foldseek 3Di:
DDPPDDPDDDPVVVVVVVVVVVVVCVVVVVPDPDDPPPDLVNLCPDPDPVSSVVSDDPVRVVVVVVVCVVVDDDDDDDDPVVVQVVCCVPVVDSDPADDDDDDPVCVVVPDDDDDDDDPPDDLVLVVPDDPPPHHSCVPVVVVPVVDDDDSPDDQPDDDDVVSVCCVVPVDND

Sequence (173 aa):
MNNGYIFEWNPSVNYITLIIISLLLFLFSRGTLRSEPLGRNHAQVSDNTIINKMVPNGIIAMQWAFSDKKQQISFEYVEKEDGVKLIKSVFNSEMLIKKTDKNDYLENNKPHVVFALMESFGFNFLEYDNINNNDLLGKLRPYFHQGFVFKRFLAEYVGTASTVSNLFFNSPI

pLDDT: mean 85.66, std 11.26, range [40.0, 96.81]